Protein AF-A0A2V6BSV8-F1 (afdb_monomer_lite)

Sequence (69 aa):
MRTDRDYVLGTHNEELARLGLQHRVWRPVVLDCWQRAGITVGKRVLDVGAGPGYAAVDLAEIVGPTGGV

Foldseek 3Di:
DPPPPAPPLDPDPVSVVVVVVVCVVCVVVVVVVCVVVVLAALEEDDDDPCRVVSVVVVSCVGNDPN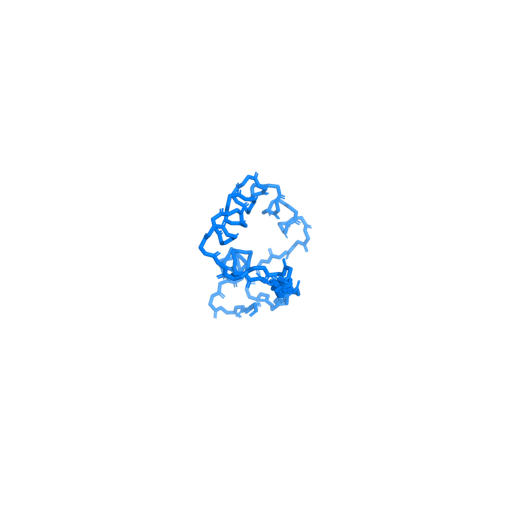YHD

Secondary structure (DSSP, 8-state):
-------SS--SHHHHHHHHHHHHHHHHHHHHHHHHTT--TT-B---TT-TTSHHHHHHHHHH-TTSB-

pLDDT: mean 89.91, std 15.21, range [43.72, 98.75]

Structure (mmCIF, N/CA/C/O backbone):
data_AF-A0A2V6BSV8-F1
#
_entry.id   AF-A0A2V6BSV8-F1
#
loop_
_atom_site.group_PDB
_atom_site.id
_atom_site.type_symbol
_atom_site.label_atom_id
_atom_site.label_alt_id
_atom_site.label_comp_id
_atom_site.label_asym_id
_atom_site.label_entity_id
_atom_site.label_seq_id
_atom_site.pdbx_PDB_ins_code
_atom_site.Cartn_x
_atom_site.Cartn_y
_atom_site.Cartn_z
_atom_site.occupancy
_atom_site.B_iso_or_equiv
_atom_site.auth_seq_id
_atom_site.auth_comp_id
_atom_site.auth_asym_id
_atom_site.auth_atom_id
_atom_site.pdbx_PDB_model_num
ATOM 1 N N . MET A 1 1 ? 29.271 -16.112 -24.377 1.00 43.72 1 MET A N 1
ATOM 2 C CA . MET A 1 1 ? 28.703 -14.891 -23.766 1.00 43.72 1 MET A CA 1
ATOM 3 C C . MET A 1 1 ? 27.825 -15.331 -22.614 1.00 43.72 1 MET A C 1
ATOM 5 O O . MET A 1 1 ? 26.985 -16.199 -22.820 1.00 43.72 1 MET A O 1
ATOM 9 N N . ARG A 1 2 ? 28.085 -14.837 -21.401 1.00 45.94 2 ARG A N 1
ATOM 10 C CA . ARG A 1 2 ? 27.262 -15.142 -20.230 1.00 45.94 2 ARG A CA 1
ATOM 11 C C . ARG A 1 2 ? 25.928 -14.434 -20.458 1.00 45.94 2 ARG A C 1
ATOM 13 O O . ARG A 1 2 ? 25.905 -13.213 -20.519 1.00 45.94 2 ARG A O 1
ATOM 20 N N . THR A 1 3 ? 24.853 -15.180 -20.688 1.00 52.81 3 THR A N 1
ATOM 21 C CA . THR A 1 3 ? 23.505 -14.624 -20.572 1.00 52.81 3 THR A CA 1
ATOM 22 C C . THR A 1 3 ? 23.338 -14.302 -19.096 1.00 52.81 3 THR A C 1
ATOM 24 O O . THR A 1 3 ? 23.087 -15.217 -18.304 1.00 52.81 3 THR A O 1
ATOM 27 N N . ASP A 1 4 ? 23.597 -13.055 -18.701 1.00 56.16 4 ASP A N 1
ATOM 28 C CA . ASP A 1 4 ? 23.148 -12.576 -17.400 1.00 56.16 4 ASP A CA 1
ATOM 29 C C . ASP A 1 4 ? 21.640 -12.803 -17.388 1.00 56.16 4 ASP A C 1
ATOM 31 O O . ASP A 1 4 ? 20.879 -12.209 -18.149 1.00 56.16 4 ASP A O 1
ATOM 35 N N . ARG A 1 5 ? 21.215 -13.794 -16.604 1.00 57.19 5 ARG A N 1
ATOM 36 C CA . ARG A 1 5 ? 19.814 -13.951 -16.251 1.00 57.19 5 ARG A CA 1
ATOM 37 C C . ARG A 1 5 ? 19.541 -12.854 -15.240 1.00 57.19 5 ARG A C 1
ATOM 39 O O . ARG A 1 5 ? 19.539 -13.122 -14.040 1.00 57.19 5 ARG A O 1
ATOM 46 N N . ASP A 1 6 ? 19.403 -11.630 -15.744 1.00 60.38 6 ASP A N 1
ATOM 47 C CA . ASP A 1 6 ? 18.910 -10.512 -14.958 1.00 60.38 6 ASP A CA 1
ATOM 48 C C . ASP A 1 6 ? 17.618 -10.968 -14.294 1.00 60.38 6 ASP A C 1
ATOM 50 O O . ASP A 1 6 ? 16.732 -11.560 -14.920 1.00 60.38 6 ASP A O 1
ATOM 54 N N . TYR A 1 7 ? 17.567 -10.788 -12.981 1.00 56.56 7 TYR A N 1
ATOM 55 C CA . TYR A 1 7 ? 16.406 -11.140 -12.192 1.00 56.56 7 TYR A CA 1
ATOM 56 C C . TYR A 1 7 ? 15.198 -10.404 -12.785 1.00 56.56 7 TYR A C 1
ATOM 58 O O . TYR A 1 7 ? 15.179 -9.177 -12.832 1.00 56.56 7 TYR A O 1
ATOM 66 N N . VAL A 1 8 ? 14.214 -11.162 -13.288 1.00 62.41 8 VAL A N 1
ATOM 67 C CA . VAL A 1 8 ? 13.074 -10.631 -14.067 1.00 62.41 8 VAL A CA 1
ATOM 68 C C . VAL A 1 8 ? 12.307 -9.558 -13.291 1.00 62.41 8 VAL A C 1
ATOM 70 O O . VAL A 1 8 ? 11.742 -8.641 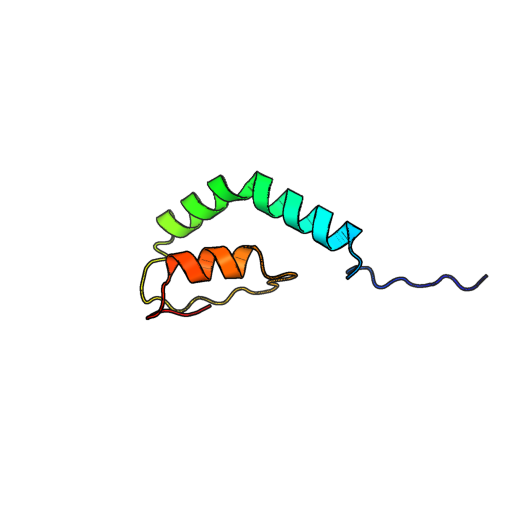-13.879 1.00 62.41 8 VAL A O 1
ATOM 73 N N . LEU A 1 9 ? 12.313 -9.656 -11.962 1.00 60.84 9 LEU A N 1
ATOM 74 C CA . LEU A 1 9 ? 11.749 -8.661 -11.063 1.00 60.84 9 LEU A CA 1
ATOM 75 C C . LEU A 1 9 ? 12.831 -7.622 -10.751 1.00 60.84 9 LEU A C 1
ATOM 77 O O . LEU A 1 9 ? 13.460 -7.657 -9.695 1.00 60.84 9 LEU A O 1
ATOM 81 N N . GLY A 1 10 ? 13.101 -6.747 -11.719 1.00 60.44 10 GLY A N 1
ATOM 82 C CA . GLY A 1 10 ? 14.129 -5.720 -11.593 1.00 60.44 10 GLY A CA 1
ATOM 83 C C . GLY A 1 10 ? 13.941 -4.872 -10.330 1.00 60.44 10 GLY A C 1
ATOM 84 O O . GLY A 1 10 ? 12.840 -4.471 -9.973 1.00 60.44 10 GLY A O 1
ATOM 85 N N . THR A 1 11 ? 15.030 -4.565 -9.637 1.00 63.69 11 THR A N 1
ATOM 86 C CA . THR A 1 11 ? 15.041 -3.578 -8.541 1.00 63.69 11 THR A CA 1
ATOM 87 C C . THR A 1 11 ? 15.760 -2.295 -8.960 1.00 63.69 11 THR A C 1
ATOM 89 O O . THR A 1 11 ? 16.195 -1.508 -8.125 1.00 63.69 11 THR A O 1
ATOM 92 N N . HIS A 1 12 ? 15.940 -2.104 -10.268 1.00 81.38 12 HIS A N 1
ATOM 93 C CA . HIS A 1 12 ? 16.646 -0.974 -10.857 1.00 81.38 12 HIS A CA 1
ATOM 94 C C . HIS A 1 12 ? 15.777 0.291 -10.835 1.00 81.38 12 HIS A C 1
ATOM 96 O O . HIS A 1 12 ? 14.549 0.221 -10.855 1.00 81.38 12 HIS A O 1
ATOM 102 N N . ASN A 1 13 ? 16.408 1.467 -10.843 1.00 84.50 13 ASN A N 1
ATOM 103 C CA . ASN A 1 13 ? 15.704 2.755 -10.776 1.00 84.50 13 ASN A CA 1
ATOM 104 C C . ASN A 1 13 ? 14.645 2.933 -11.877 1.00 84.50 13 ASN A C 1
ATOM 106 O O . ASN A 1 13 ? 13.595 3.521 -11.631 1.00 84.50 13 ASN A O 1
ATOM 110 N N . GLU A 1 14 ? 14.897 2.403 -13.074 1.00 86.62 14 GLU A N 1
ATOM 111 C CA . GLU A 1 14 ? 13.940 2.431 -14.187 1.00 86.62 14 GLU A CA 1
ATOM 112 C C . GLU A 1 14 ? 12.671 1.635 -13.873 1.00 86.62 14 GLU A C 1
ATOM 114 O O . GLU A 1 14 ? 11.560 2.069 -14.176 1.00 86.62 14 GLU A O 1
ATOM 119 N N . GLU A 1 15 ? 12.826 0.501 -13.196 1.00 87.50 15 GLU A N 1
ATOM 120 C CA . GLU A 1 15 ? 11.719 -0.361 -12.801 1.00 87.50 15 GLU A CA 1
ATOM 121 C C . GLU A 1 15 ? 10.897 0.273 -11.672 1.00 87.50 15 GLU A C 1
ATOM 123 O O . GLU A 1 15 ? 9.667 0.291 -11.735 1.00 87.50 15 GLU A O 1
ATOM 128 N N . LEU A 1 16 ? 11.555 0.920 -10.703 1.00 89.69 16 LEU A N 1
ATOM 129 C CA . LEU A 1 16 ? 10.871 1.740 -9.696 1.00 89.69 16 LEU A CA 1
ATOM 130 C C . LEU A 1 16 ? 10.085 2.889 -10.344 1.00 89.69 16 LEU A C 1
ATOM 132 O O . LEU A 1 16 ? 8.925 3.119 -10.000 1.00 89.69 16 LEU A O 1
ATOM 136 N N . ALA A 1 17 ? 10.676 3.579 -11.325 1.00 92.06 17 ALA A N 1
ATOM 137 C CA . ALA A 1 17 ? 10.005 4.651 -12.056 1.00 92.06 17 ALA A CA 1
ATOM 138 C C . ALA A 1 17 ? 8.786 4.137 -12.841 1.00 92.06 17 ALA A C 1
ATOM 140 O O . ALA A 1 17 ? 7.722 4.768 -12.806 1.00 92.06 17 ALA A O 1
ATOM 141 N N . ARG A 1 18 ? 8.911 2.976 -13.499 1.00 92.25 18 ARG A N 1
ATOM 142 C CA . ARG A 1 18 ? 7.815 2.310 -14.215 1.00 92.25 18 ARG A CA 1
ATOM 143 C C . ARG A 1 18 ? 6.673 1.942 -13.267 1.00 92.25 18 ARG A C 1
ATOM 145 O O . ARG A 1 18 ? 5.524 2.282 -13.550 1.00 92.25 18 ARG A O 1
ATOM 152 N N . LEU A 1 19 ? 6.974 1.297 -12.140 1.00 93.00 19 LEU A N 1
ATOM 153 C CA . LEU A 1 19 ? 5.975 0.909 -11.136 1.00 93.00 19 LEU A CA 1
ATOM 154 C C . LEU A 1 19 ? 5.309 2.134 -10.494 1.00 93.00 19 LEU A C 1
ATOM 156 O O . LEU A 1 19 ? 4.090 2.157 -10.330 1.00 93.00 19 LEU A O 1
ATOM 160 N N . GLY A 1 20 ? 6.074 3.192 -10.215 1.00 94.88 20 GLY A N 1
ATOM 161 C CA . GLY A 1 20 ? 5.537 4.450 -9.700 1.00 94.88 20 GLY A CA 1
ATOM 162 C C . GLY A 1 20 ? 4.615 5.157 -10.698 1.00 94.88 20 GLY A C 1
ATOM 163 O O . GLY A 1 20 ? 3.582 5.702 -10.305 1.00 94.88 20 GLY A O 1
ATOM 164 N N . LEU A 1 21 ? 4.946 5.131 -11.995 1.00 97.00 21 LEU A N 1
ATOM 165 C CA . LEU A 1 21 ? 4.060 5.640 -13.046 1.00 97.00 21 LEU A CA 1
ATOM 166 C C . LEU A 1 21 ? 2.756 4.839 -13.103 1.00 97.00 21 LEU A C 1
ATOM 168 O O . LEU A 1 21 ? 1.681 5.436 -13.112 1.00 97.00 21 LEU A O 1
ATOM 172 N N . GLN A 1 22 ? 2.846 3.507 -13.103 1.00 96.19 22 GLN A N 1
ATOM 173 C CA . GLN A 1 22 ? 1.671 2.635 -13.116 1.00 96.19 22 GLN A CA 1
ATOM 174 C C . GLN A 1 22 ? 0.767 2.892 -11.912 1.00 96.19 22 GLN A C 1
ATOM 176 O O . GLN A 1 22 ? -0.434 3.089 -12.091 1.00 96.19 22 GLN A O 1
ATOM 181 N N . HIS A 1 23 ? 1.342 2.972 -10.711 1.00 97.38 23 HIS A N 1
ATOM 182 C CA . HIS A 1 23 ? 0.592 3.304 -9.507 1.00 97.38 23 HIS A CA 1
ATOM 183 C C . HIS A 1 23 ? -0.161 4.635 -9.661 1.00 97.38 23 HIS A C 1
ATOM 185 O O . HIS A 1 23 ? -1.373 4.665 -9.469 1.00 97.38 23 HIS A O 1
ATOM 191 N N . ARG A 1 24 ? 0.505 5.717 -10.095 1.00 97.81 24 ARG A N 1
ATOM 192 C CA . ARG A 1 24 ? -0.142 7.035 -10.252 1.00 97.81 24 ARG A CA 1
ATOM 193 C C . ARG A 1 24 ? -1.285 7.040 -11.267 1.00 97.81 24 ARG A C 1
ATOM 195 O O . ARG A 1 24 ? -2.294 7.692 -11.016 1.00 97.81 24 ARG A O 1
ATOM 202 N N . VAL A 1 25 ? -1.139 6.330 -12.388 1.00 98.38 25 VAL A N 1
ATOM 203 C CA . VAL A 1 25 ? -2.184 6.241 -13.425 1.00 98.38 25 VAL A CA 1
ATOM 204 C C . VAL A 1 25 ? -3.451 5.579 -12.876 1.00 98.38 25 VAL A C 1
ATOM 206 O O . VAL A 1 25 ? -4.554 6.049 -13.146 1.00 98.38 25 VAL A O 1
ATOM 209 N N . TRP A 1 26 ? -3.302 4.522 -12.075 1.00 97.88 26 TRP A N 1
ATOM 210 C CA . TRP A 1 26 ? -4.432 3.754 -11.541 1.00 97.88 26 TRP A CA 1
ATOM 211 C C . TRP A 1 26 ? -4.924 4.223 -10.167 1.00 97.88 26 TRP A C 1
ATOM 213 O O . TRP A 1 26 ? -5.982 3.776 -9.719 1.00 97.88 26 TRP A O 1
ATOM 223 N N . ARG A 1 27 ? -4.204 5.140 -9.508 1.00 98.19 27 ARG A N 1
ATOM 224 C CA . ARG A 1 27 ? -4.475 5.572 -8.129 1.00 9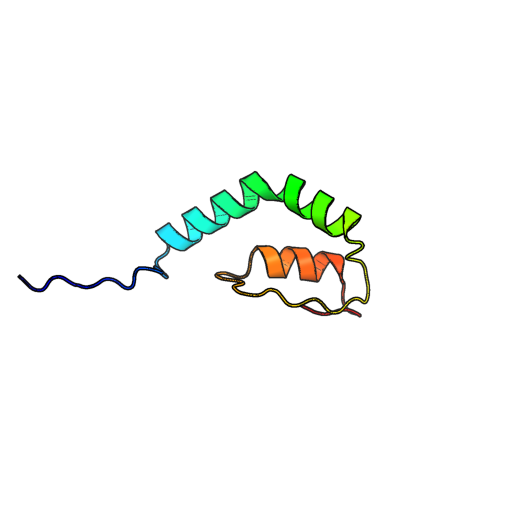8.19 27 ARG A CA 1
ATOM 225 C C . ARG A 1 27 ? -5.932 5.994 -7.882 1.00 98.19 27 ARG A C 1
ATOM 227 O O . ARG A 1 27 ? -6.520 5.485 -6.934 1.00 98.19 27 ARG A O 1
ATOM 234 N N . PRO A 1 28 ? -6.584 6.829 -8.715 1.00 98.44 28 PRO A N 1
ATOM 235 C CA . PRO A 1 28 ? -7.976 7.214 -8.458 1.00 98.44 28 PRO A CA 1
ATOM 236 C C . PRO A 1 28 ? -8.944 6.023 -8.464 1.00 98.44 28 PRO A C 1
ATOM 238 O O . PRO A 1 28 ? -9.879 5.980 -7.669 1.00 98.44 28 PRO A O 1
ATOM 241 N N . VAL A 1 29 ? -8.698 5.037 -9.334 1.00 98.50 29 VAL A N 1
ATOM 242 C CA . VAL A 1 29 ? -9.538 3.839 -9.462 1.00 98.50 29 VAL A CA 1
ATOM 243 C C . VAL A 1 29 ? -9.367 2.933 -8.246 1.00 98.50 29 VAL A C 1
ATOM 245 O O . VAL A 1 29 ? -10.354 2.457 -7.692 1.00 98.50 29 VAL A O 1
ATOM 248 N N . VAL A 1 30 ? -8.127 2.705 -7.799 1.00 97.38 30 VAL A N 1
ATOM 249 C CA . VAL A 1 30 ? -7.886 1.820 -6.649 1.00 97.38 30 VAL A CA 1
ATOM 250 C C . VAL A 1 30 ? -8.390 2.432 -5.337 1.00 97.38 30 VAL A C 1
ATOM 252 O O . VAL A 1 30 ? -8.935 1.705 -4.509 1.00 97.38 30 VAL A O 1
ATOM 255 N N . LEU A 1 31 ? -8.309 3.760 -5.181 1.00 98.25 31 LEU A N 1
ATOM 256 C CA . LEU A 1 31 ? -8.869 4.465 -4.023 1.00 98.25 31 LEU A CA 1
ATOM 257 C C . LEU A 1 31 ? -10.397 4.300 -3.938 1.00 98.25 31 LEU A C 1
ATOM 259 O O . LEU A 1 31 ? -10.911 3.967 -2.870 1.00 98.25 31 LEU A O 1
ATOM 263 N N . ASP A 1 32 ? -11.118 4.454 -5.056 1.00 98.50 32 ASP A N 1
ATOM 264 C CA . ASP A 1 32 ? -12.569 4.199 -5.114 1.00 98.50 32 ASP A CA 1
ATOM 265 C C . ASP A 1 32 ? -12.897 2.729 -4.790 1.00 98.50 32 ASP A C 1
ATOM 267 O O . ASP A 1 32 ? -13.798 2.450 -3.996 1.00 98.50 32 ASP A O 1
ATOM 271 N N . CYS A 1 33 ? -12.119 1.776 -5.316 1.00 98.38 33 CYS A N 1
ATOM 272 C CA . CYS A 1 33 ? -12.274 0.356 -4.990 1.00 98.38 33 CYS A CA 1
ATOM 273 C C . CYS A 1 33 ? -12.100 0.073 -3.491 1.00 98.38 33 CYS A C 1
ATOM 275 O O . CYS A 1 33 ? -12.926 -0.625 -2.899 1.00 98.38 33 CYS A O 1
ATOM 277 N N . TRP A 1 34 ? -11.055 0.610 -2.858 1.00 98.19 34 TRP A N 1
ATOM 278 C CA . TRP A 1 34 ? -10.809 0.420 -1.426 1.00 98.19 34 TRP A CA 1
ATOM 279 C C . TRP A 1 34 ? -11.885 1.071 -0.560 1.00 98.19 34 TRP A C 1
ATOM 281 O O . TRP A 1 34 ? -12.329 0.459 0.415 1.00 98.19 34 TRP A O 1
ATOM 291 N N . GLN A 1 35 ? -12.365 2.256 -0.948 1.00 97.56 35 GLN A N 1
ATOM 292 C CA . GLN A 1 35 ? -13.496 2.905 -0.288 1.00 97.56 35 GLN A CA 1
ATOM 293 C C . GLN A 1 35 ? -14.753 2.027 -0.355 1.00 97.56 35 GLN A C 1
ATOM 295 O O . GLN A 1 35 ? -15.401 1.801 0.667 1.00 97.56 35 GLN A O 1
ATOM 300 N N . ARG A 1 36 ? -15.081 1.478 -1.531 1.00 98.38 36 ARG A N 1
ATOM 301 C CA . ARG A 1 36 ? -16.236 0.575 -1.711 1.00 98.38 36 ARG A CA 1
ATOM 302 C C . ARG A 1 36 ? -16.076 -0.753 -0.976 1.00 98.38 36 ARG A C 1
ATOM 304 O O . ARG A 1 36 ? -17.059 -1.285 -0.471 1.00 98.38 36 ARG A O 1
ATOM 311 N N . ALA A 1 37 ? -14.850 -1.260 -0.868 1.00 97.88 37 ALA A N 1
ATOM 312 C CA . ALA A 1 37 ? -14.514 -2.417 -0.036 1.00 97.88 37 ALA A CA 1
ATOM 313 C C . ALA A 1 37 ? -14.563 -2.102 1.476 1.00 97.88 37 ALA A C 1
ATOM 315 O O . ALA A 1 37 ? -14.412 -2.994 2.315 1.00 97.88 37 ALA A O 1
ATOM 316 N N . GLY A 1 38 ? -14.771 -0.834 1.843 1.00 98.25 38 GLY A N 1
ATOM 317 C CA . GLY A 1 38 ? -14.878 -0.375 3.219 1.00 98.25 38 GLY A CA 1
ATOM 318 C C . GLY A 1 38 ? -13.542 -0.332 3.954 1.00 98.25 38 GLY A C 1
ATOM 319 O O . GLY A 1 38 ? -13.541 -0.403 5.184 1.00 98.25 38 GLY A O 1
ATOM 320 N N . ILE A 1 39 ? -12.405 -0.269 3.255 1.00 98.50 39 ILE A N 1
ATOM 321 C CA . ILE A 1 39 ? -11.114 0.005 3.900 1.00 98.50 39 ILE A CA 1
ATOM 322 C C . ILE A 1 39 ? -11.180 1.421 4.475 1.00 98.50 39 ILE A C 1
ATOM 324 O O . ILE A 1 39 ? -11.549 2.368 3.787 1.00 98.50 39 ILE A O 1
ATOM 328 N N . THR A 1 40 ? -10.913 1.548 5.771 1.00 98.38 40 THR A N 1
ATOM 329 C CA . THR A 1 40 ? -11.128 2.791 6.513 1.00 98.38 40 THR A CA 1
ATOM 330 C C . THR A 1 40 ? -10.271 2.824 7.777 1.00 98.38 40 THR A C 1
ATOM 332 O O . THR A 1 40 ? -9.586 1.847 8.098 1.00 98.38 40 THR A O 1
ATOM 335 N N . VAL A 1 41 ? -10.335 3.946 8.490 1.00 98.56 41 VAL A N 1
ATOM 336 C CA . VAL A 1 41 ? -9.569 4.244 9.702 1.00 98.56 41 VAL A CA 1
ATOM 337 C C . VAL A 1 41 ? -9.670 3.111 10.728 1.00 98.56 41 VAL A C 1
ATOM 339 O O . VAL A 1 41 ? -10.746 2.565 10.976 1.00 98.56 41 VAL A O 1
ATOM 342 N N . GLY A 1 42 ? -8.538 2.759 11.337 1.00 98.56 42 GLY A N 1
ATOM 343 C CA . GLY A 1 42 ? -8.428 1.739 12.380 1.00 98.56 42 GLY A CA 1
ATOM 344 C C . GLY A 1 42 ? -8.377 0.296 11.874 1.00 98.56 42 GLY A C 1
ATOM 345 O O . GLY A 1 42 ? -8.192 -0.621 12.674 1.00 98.56 42 GLY A O 1
ATOM 346 N N . LYS A 1 43 ? -8.530 0.050 10.566 1.00 98.44 43 LYS A N 1
ATOM 347 C CA . LYS A 1 43 ? -8.429 -1.309 10.015 1.00 98.44 43 LYS A CA 1
ATOM 348 C C . LYS A 1 43 ? -6.981 -1.784 9.909 1.00 98.44 43 LYS A C 1
ATOM 350 O O . LYS A 1 43 ? -6.053 -0.995 9.771 1.00 98.44 43 LYS A O 1
ATOM 355 N N . ARG A 1 44 ? -6.811 -3.108 9.937 1.00 98.44 44 ARG A N 1
ATOM 356 C CA . ARG A 1 44 ? -5.553 -3.785 9.609 1.00 98.44 44 ARG A CA 1
ATOM 357 C C . ARG A 1 44 ? -5.697 -4.440 8.240 1.00 98.44 44 ARG A C 1
ATOM 359 O O . ARG A 1 44 ? -6.602 -5.253 8.053 1.00 98.44 44 ARG A O 1
ATOM 366 N N . VAL A 1 45 ? -4.857 -4.043 7.298 1.00 98.19 45 VAL A N 1
ATOM 367 C CA . VAL A 1 45 ? -4.831 -4.511 5.907 1.00 98.19 45 VAL A CA 1
ATOM 368 C C . VAL A 1 45 ? -3.533 -5.291 5.693 1.00 98.19 45 VAL A C 1
ATOM 370 O O . VAL A 1 45 ? -2.604 -5.139 6.470 1.00 98.19 45 VAL A O 1
ATOM 373 N N . LEU A 1 46 ? -3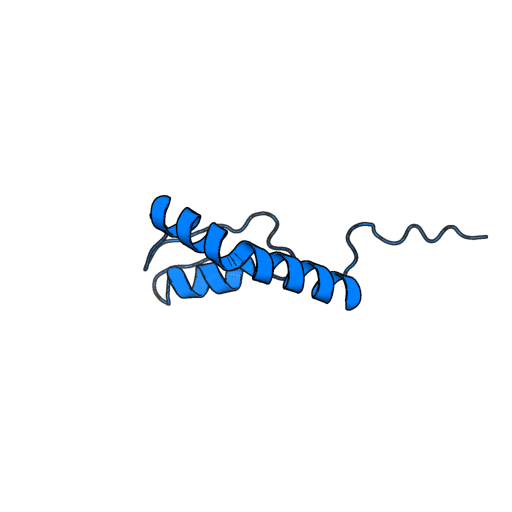.488 -6.169 4.694 1.00 98.06 46 LEU A N 1
ATOM 374 C CA . LEU A 1 46 ? -2.269 -6.847 4.260 1.00 98.06 46 LEU A CA 1
ATOM 375 C C . LEU A 1 46 ? -2.076 -6.568 2.767 1.00 98.06 46 LEU A C 1
ATOM 377 O O . LEU A 1 46 ? -2.928 -6.957 1.966 1.00 98.06 46 LEU A O 1
ATOM 381 N N . ASP A 1 47 ? -0.969 -5.923 2.399 1.00 97.56 47 ASP A N 1
ATOM 382 C CA . ASP A 1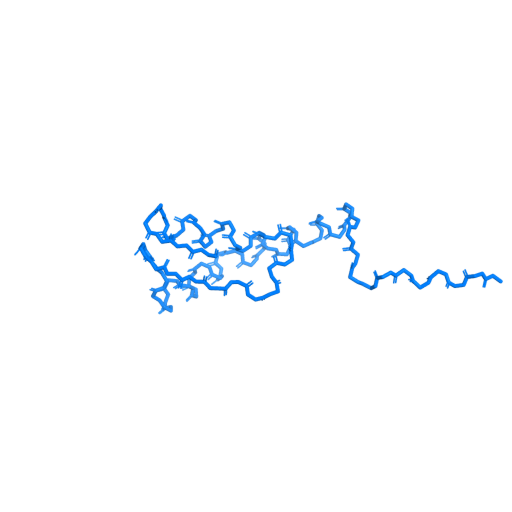 47 ? -0.589 -5.692 0.999 1.00 97.56 47 ASP A CA 1
ATOM 383 C C . ASP A 1 47 ? 0.289 -6.845 0.478 1.00 97.56 47 ASP A C 1
ATOM 385 O O . ASP A 1 47 ? 1.504 -6.905 0.692 1.00 97.56 47 ASP A O 1
ATOM 389 N N . VAL A 1 48 ? -0.346 -7.825 -0.168 1.00 96.75 48 VAL A N 1
ATOM 390 C CA . VAL A 1 48 ? 0.351 -9.001 -0.702 1.00 96.75 48 VAL A CA 1
ATOM 391 C C . VAL A 1 48 ? 1.011 -8.650 -2.030 1.00 96.75 48 VAL A C 1
ATOM 393 O O . VAL A 1 48 ? 0.338 -8.332 -3.005 1.00 96.75 48 VAL A O 1
ATOM 396 N N . GLY A 1 49 ? 2.337 -8.789 -2.090 1.00 92.81 49 GLY A N 1
ATOM 397 C CA . GLY A 1 49 ? 3.100 -8.404 -3.278 1.00 92.81 49 GLY A CA 1
ATOM 398 C C . GLY A 1 49 ? 3.305 -6.892 -3.380 1.00 92.81 49 GLY A C 1
ATOM 399 O O . GLY A 1 49 ? 3.343 -6.365 -4.487 1.00 92.81 49 GLY A O 1
ATOM 400 N N . ALA A 1 50 ? 3.484 -6.220 -2.236 1.00 93.50 50 ALA A N 1
ATOM 401 C CA . ALA A 1 50 ? 3.592 -4.763 -2.107 1.00 93.50 50 ALA A CA 1
ATOM 402 C C . ALA A 1 50 ? 4.637 -4.089 -3.019 1.00 93.50 50 ALA A C 1
ATOM 404 O O . ALA A 1 50 ? 4.581 -2.880 -3.256 1.00 93.50 50 ALA A O 1
ATOM 405 N N . GLY A 1 51 ? 5.610 -4.848 -3.535 1.00 92.06 51 GLY A N 1
ATOM 406 C CA . GLY A 1 51 ? 6.654 -4.323 -4.407 1.00 92.06 51 GLY A CA 1
ATOM 407 C C . GLY A 1 51 ? 7.383 -3.151 -3.730 1.00 92.06 51 GLY A C 1
ATOM 408 O O . GLY A 1 51 ? 7.795 -3.290 -2.579 1.00 92.06 51 GLY A O 1
ATOM 409 N N . PRO A 1 52 ? 7.519 -1.987 -4.393 1.00 92.50 52 PRO A N 1
ATOM 410 C CA . PRO A 1 52 ? 8.118 -0.789 -3.795 1.00 92.50 52 PRO A CA 1
ATOM 411 C C . PRO A 1 52 ? 7.289 -0.120 -2.683 1.00 92.50 52 PRO A C 1
ATOM 413 O O . PRO A 1 52 ? 7.745 0.864 -2.108 1.00 92.50 52 PRO A O 1
ATOM 416 N N . GLY A 1 53 ? 6.070 -0.596 -2.410 1.00 95.94 53 GLY A N 1
ATOM 417 C CA . GLY A 1 53 ? 5.218 -0.102 -1.326 1.00 95.94 53 GLY A CA 1
ATOM 418 C C . GLY A 1 53 ? 4.323 1.089 -1.677 1.00 95.94 53 GLY A C 1
ATOM 419 O O . GLY A 1 53 ? 3.737 1.680 -0.778 1.00 95.94 53 GLY A O 1
ATOM 420 N N . TYR A 1 54 ? 4.172 1.455 -2.956 1.00 97.31 54 TYR A N 1
ATOM 421 C CA . TYR A 1 54 ? 3.328 2.597 -3.341 1.00 97.31 54 TYR A CA 1
ATOM 422 C C . TYR A 1 54 ? 1.865 2.441 -2.889 1.00 97.31 54 TYR A C 1
ATOM 424 O O . TYR A 1 54 ? 1.284 3.380 -2.356 1.00 97.31 54 TYR A O 1
ATOM 432 N N . ALA A 1 55 ? 1.283 1.249 -3.057 1.00 97.81 55 ALA A N 1
ATOM 433 C CA . ALA A 1 55 ? -0.072 0.964 -2.584 1.00 97.81 55 ALA A CA 1
ATOM 434 C C . ALA A 1 55 ? -0.143 0.901 -1.049 1.00 97.81 55 ALA A C 1
ATOM 436 O O . ALA A 1 55 ? -1.070 1.455 -0.463 1.00 97.81 55 ALA A O 1
ATOM 437 N N . ALA A 1 56 ? 0.855 0.289 -0.400 1.00 98.31 56 ALA A N 1
ATOM 438 C CA . ALA A 1 56 ? 0.951 0.231 1.055 1.00 98.31 56 ALA A CA 1
ATOM 439 C C . ALA A 1 56 ? 0.961 1.621 1.716 1.00 98.31 56 ALA A C 1
ATOM 441 O O . ALA A 1 56 ? 0.330 1.793 2.756 1.00 98.31 56 ALA A O 1
ATOM 442 N N . VAL A 1 57 ? 1.620 2.620 1.114 1.00 98.38 57 VAL A N 1
ATOM 443 C CA . VAL A 1 57 ? 1.620 4.005 1.624 1.00 98.38 57 VAL A CA 1
ATOM 444 C C . VAL A 1 57 ? 0.220 4.618 1.572 1.00 98.38 57 VAL A C 1
ATOM 446 O O . VAL A 1 57 ? -0.248 5.121 2.589 1.00 98.38 57 VAL A O 1
ATOM 449 N N . ASP A 1 58 ? -0.483 4.514 0.442 1.00 98.31 58 ASP A N 1
ATOM 450 C CA . ASP A 1 58 ? -1.866 5.002 0.343 1.00 98.31 58 ASP A CA 1
ATOM 451 C C . ASP A 1 58 ? -2.791 4.289 1.347 1.00 98.31 58 ASP A C 1
ATOM 453 O O . ASP A 1 58 ? -3.619 4.918 2.007 1.00 98.31 58 ASP A O 1
ATOM 457 N N . LEU A 1 59 ? -2.641 2.970 1.501 1.00 98.62 59 LEU A N 1
ATOM 458 C CA . LEU A 1 59 ? -3.396 2.198 2.489 1.00 98.62 59 LEU A CA 1
ATOM 459 C C . LEU A 1 59 ? -3.090 2.662 3.919 1.00 98.62 59 LEU A C 1
ATOM 461 O O . LEU A 1 59 ? -4.017 2.774 4.721 1.00 98.62 59 LEU A O 1
ATOM 465 N N . ALA A 1 60 ? -1.827 2.966 4.232 1.00 98.56 60 ALA A N 1
ATOM 466 C CA . ALA A 1 60 ? -1.413 3.462 5.541 1.00 98.56 60 ALA A CA 1
ATOM 467 C C . ALA A 1 60 ? -2.037 4.834 5.846 1.00 98.56 60 ALA A C 1
ATOM 469 O O . ALA A 1 60 ? -2.496 5.062 6.968 1.00 98.56 60 ALA A O 1
ATOM 470 N N . GLU A 1 61 ? -2.131 5.714 4.844 1.00 98.38 61 GLU A N 1
ATOM 471 C CA . GLU A 1 61 ? -2.847 6.991 4.955 1.00 98.38 61 GLU A CA 1
ATOM 472 C C . GLU A 1 61 ? -4.345 6.782 5.239 1.00 98.38 61 GLU A C 1
ATOM 474 O O . GLU A 1 61 ? -4.912 7.471 6.088 1.00 98.38 61 GLU A O 1
ATOM 479 N N . ILE A 1 62 ? -4.984 5.803 4.585 1.00 98.38 62 ILE A N 1
ATOM 480 C CA . ILE A 1 62 ? -6.416 5.503 4.768 1.00 98.38 62 ILE A CA 1
ATOM 481 C C . ILE A 1 62 ? -6.709 4.921 6.157 1.00 98.38 62 ILE A C 1
ATOM 483 O O . ILE A 1 62 ? -7.675 5.329 6.808 1.00 98.38 62 ILE A O 1
ATOM 487 N N . VAL A 1 63 ? -5.926 3.934 6.608 1.00 98.75 63 VAL A N 1
ATOM 488 C CA . VAL A 1 63 ? -6.183 3.258 7.894 1.00 98.75 63 VAL A CA 1
ATOM 489 C C . VAL A 1 63 ? -5.732 4.091 9.095 1.00 98.75 63 VAL A C 1
ATOM 491 O O . VAL A 1 63 ? -6.240 3.892 10.201 1.00 98.75 63 VAL A O 1
ATOM 494 N N . GLY A 1 64 ? -4.834 5.056 8.887 1.00 98.50 64 GLY A N 1
ATOM 495 C CA . GLY A 1 64 ? -4.387 5.992 9.910 1.00 98.50 64 GLY A CA 1
ATOM 496 C C . GLY A 1 64 ? -3.598 5.340 11.060 1.00 98.50 64 GLY A C 1
ATOM 497 O O . GLY A 1 64 ? -3.325 4.139 11.053 1.00 98.50 64 GLY A O 1
ATOM 498 N N . PRO A 1 65 ? -3.237 6.120 12.095 1.00 98.19 65 PRO A N 1
ATOM 499 C CA . PRO A 1 65 ? -2.302 5.696 13.145 1.00 98.19 65 PRO A CA 1
ATOM 500 C C . PRO A 1 65 ? -2.846 4.608 14.083 1.00 98.19 65 PRO A C 1
ATOM 502 O O . PRO A 1 65 ? -2.082 4.005 14.831 1.00 98.19 65 PRO A O 1
ATOM 505 N N . THR A 1 66 ? -4.160 4.379 14.086 1.00 98.25 66 THR A N 1
ATOM 506 C CA . THR A 1 66 ? -4.807 3.318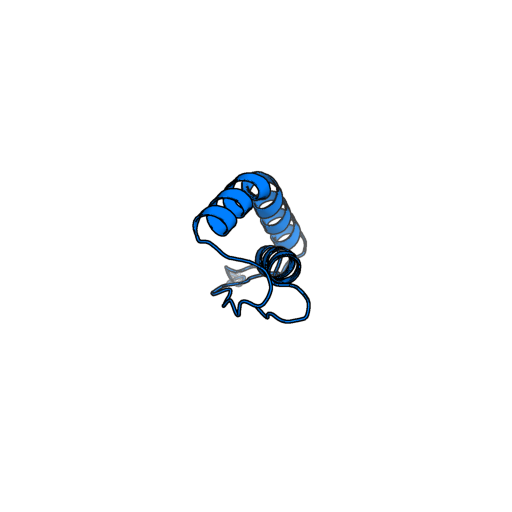 14.874 1.00 98.25 66 THR A CA 1
ATOM 507 C C . THR A 1 66 ? -5.020 2.033 14.074 1.00 98.25 66 THR A C 1
ATOM 509 O O . THR A 1 66 ? -5.442 1.028 14.646 1.00 98.25 66 THR A O 1
ATOM 512 N N . GLY A 1 67 ? -4.754 2.063 12.765 1.00 98.25 67 GLY A N 1
ATOM 513 C CA . GLY A 1 67 ? -4.779 0.909 11.875 1.00 98.25 67 GLY A CA 1
ATOM 514 C C . GLY A 1 67 ? -3.383 0.356 11.590 1.00 98.25 67 GLY A C 1
ATOM 515 O O . GLY A 1 67 ? -2.423 0.621 12.312 1.00 98.25 67 GLY A O 1
ATOM 516 N N . GLY A 1 68 ? -3.268 -0.440 10.529 1.00 98.19 68 GLY A N 1
ATOM 517 C CA . GLY A 1 68 ? -1.980 -0.933 10.039 1.00 98.19 68 GLY A CA 1
ATOM 518 C C . GLY A 1 68 ? -2.087 -1.589 8.667 1.00 98.19 68 GLY A C 1
ATOM 519 O O . GLY A 1 68 ? -3.171 -2.016 8.271 1.00 98.19 68 GLY A O 1
ATOM 520 N N . VAL A 1 69 ? -0.962 -1.671 7.964 1.00 96.88 69 VAL A N 1
ATOM 521 C CA . VAL A 1 69 ? -0.806 -2.330 6.657 1.00 96.88 69 VAL A CA 1
ATOM 522 C C . VAL A 1 69 ? 0.356 -3.310 6.732 1.00 96.88 69 VAL A C 1
ATOM 524 O O . VAL A 1 69 ? 1.320 -2.981 7.462 1.00 96.88 69 VAL A O 1
#

Radius of gyration: 15.39 Å; chains: 1; bounding box: 45×22×39 Å